Protein AF-A0A2D6T5X6-F1 (afdb_monomer)

Solvent-accessible surface area (backbone atoms only — not comparable to full-atom values): 6303 Å² total; per-residue (Å²): 139,52,40,43,37,62,35,68,66,44,38,53,50,43,29,74,73,63,34,61,70,57,40,19,48,56,44,42,54,48,51,53,53,50,62,64,43,48,65,54,49,55,49,34,55,75,72,61,41,57,71,57,47,32,51,56,20,48,60,49,22,78,58,27,39,72,66,13,31,42,17,35,14,51,45,23,46,51,24,31,47,25,42,74,74,69,35,56,68,60,16,47,57,47,51,67,45,47,63,61,19,43,53,46,21,42,56,52,48,16,76,76,35,64,91,35,29,65,63,96,82,64,133

Foldseek 3Di:
DALLQWDPPLLVVCC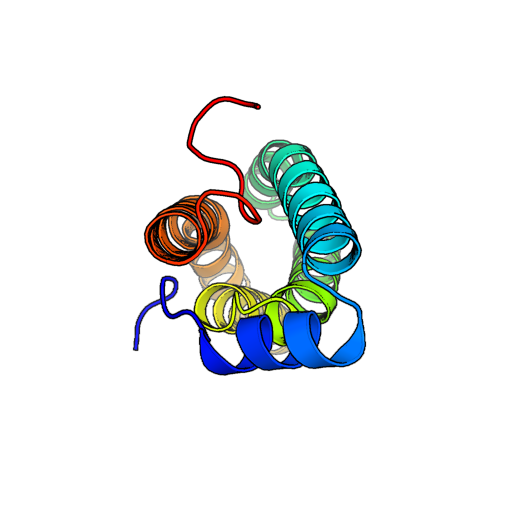VVPNLVVLLVLQVVLVVVVVVCLVVLVVCLVVLVLVVLLVSLVVNLVRCVSNGSPSLNVLSVQLNVCSVVVNSVSNSVSSVCNVVSVLSNLCVVCVVRVPRGDHPDGD

Secondary structure (DSSP, 8-state):
--TT---HHHHHHHHHHH-HHHHHHHHHHHHHHHHHHHHHHHHHHHHT-HHHHHHHHHHHHHHHTTTT-HHHHHHHHHHHHHHHTT-HHHHHHHHHTHHHHHHHHHHHHHHH-TTTS--TT--

pLDDT: mean 91.57, std 8.42, range [44.31, 97.25]

Radius of gyration: 14.31 Å; Cα contacts (8 Å, |Δi|>4): 166; chains: 1; bounding box: 39×23×40 Å

Mean predicted aligned error: 3.62 Å

Structure (mmCIF, N/CA/C/O backbone):
data_AF-A0A2D6T5X6-F1
#
_entry.id   AF-A0A2D6T5X6-F1
#
loop_
_atom_site.group_PDB
_atom_site.id
_atom_site.type_symbol
_atom_site.label_atom_id
_atom_site.label_alt_id
_atom_site.label_comp_id
_atom_site.label_asym_id
_atom_site.label_entity_id
_atom_site.label_seq_id
_atom_site.pdbx_PDB_ins_code
_atom_site.Cartn_x
_atom_site.Cartn_y
_atom_site.Cartn_z
_atom_site.occupancy
_atom_site.B_iso_or_equiv
_atom_site.auth_seq_id
_atom_site.auth_comp_id
_atom_site.auth_asym_id
_atom_site.auth_atom_id
_atom_site.pdbx_PDB_model_num
ATOM 1 N N . MET A 1 1 ? -6.097 -16.354 -2.130 1.00 56.69 1 MET A N 1
ATOM 2 C CA . MET A 1 1 ? -5.410 -15.162 -2.674 1.00 56.69 1 MET A CA 1
ATOM 3 C C . MET A 1 1 ? -4.845 -14.401 -1.492 1.00 56.69 1 MET A C 1
ATOM 5 O O . MET A 1 1 ? -5.540 -14.318 -0.487 1.00 56.69 1 MET A O 1
ATOM 9 N N . SER A 1 2 ? -3.578 -14.003 -1.548 1.00 76.44 2 SER A N 1
ATOM 10 C CA . SER A 1 2 ? -2.799 -13.532 -0.394 1.00 76.44 2 SER A CA 1
ATOM 11 C C . SER A 1 2 ? -2.654 -12.008 -0.419 1.00 76.44 2 SER A C 1
ATOM 13 O O . SER A 1 2 ? -2.550 -11.416 -1.490 1.00 76.44 2 SER A O 1
ATOM 15 N N . SER A 1 3 ? -2.579 -11.362 0.749 1.00 73.00 3 SER A N 1
ATOM 16 C CA . SER A 1 3 ? -2.191 -9.943 0.870 1.00 73.00 3 SER A CA 1
ATOM 17 C C . SER A 1 3 ? -0.798 -9.657 0.288 1.00 73.00 3 SER A C 1
ATOM 19 O O . SER A 1 3 ? -0.493 -8.522 -0.060 1.00 73.00 3 SER A O 1
ATOM 21 N N . ALA A 1 4 ? 0.014 -10.699 0.099 1.00 79.94 4 ALA A N 1
ATOM 22 C CA . ALA A 1 4 ? 1.316 -10.646 -0.547 1.00 79.94 4 ALA A CA 1
ATOM 23 C C . ALA A 1 4 ? 1.260 -10.824 -2.080 1.00 79.94 4 ALA A C 1
ATOM 25 O O . ALA A 1 4 ? 2.300 -11.002 -2.713 1.00 79.94 4 ALA A O 1
ATOM 26 N N . ASP A 1 5 ? 0.081 -10.885 -2.703 1.00 90.50 5 ASP A N 1
ATOM 27 C CA . ASP A 1 5 ? -0.019 -11.019 -4.160 1.00 90.50 5 ASP A CA 1
ATOM 28 C C . ASP A 1 5 ? 0.534 -9.758 -4.850 1.00 90.50 5 ASP A C 1
ATOM 30 O O . ASP A 1 5 ? 0.233 -8.628 -4.464 1.00 90.50 5 ASP A O 1
ATOM 34 N N . VAL A 1 6 ? 1.367 -9.951 -5.873 1.00 95.12 6 VAL A N 1
ATOM 35 C CA . VAL A 1 6 ? 2.047 -8.867 -6.594 1.00 95.12 6 VAL A CA 1
ATOM 36 C C . VAL A 1 6 ? 1.824 -9.003 -8.093 1.00 95.12 6 VAL A C 1
ATOM 38 O O . VAL A 1 6 ? 1.708 -10.117 -8.607 1.00 95.12 6 VAL A O 1
ATOM 41 N N . ASP A 1 7 ? 1.762 -7.879 -8.802 1.00 95.75 7 ASP A N 1
ATOM 42 C CA . ASP A 1 7 ? 1.591 -7.852 -10.254 1.00 95.75 7 ASP A CA 1
ATOM 43 C C . ASP A 1 7 ? 2.873 -7.396 -10.956 1.00 95.75 7 ASP A C 1
ATOM 45 O O . ASP A 1 7 ? 3.140 -6.213 -11.160 1.00 95.75 7 ASP A O 1
ATOM 49 N N . ILE A 1 8 ? 3.658 -8.389 -11.365 1.00 96.00 8 ILE A N 1
ATOM 50 C CA . ILE A 1 8 ? 4.909 -8.215 -12.111 1.00 96.00 8 ILE A CA 1
ATOM 51 C C . ILE A 1 8 ? 4.644 -7.566 -13.481 1.00 96.00 8 ILE A C 1
ATOM 53 O O . ILE A 1 8 ? 5.481 -6.827 -14.001 1.00 96.00 8 ILE A O 1
ATOM 57 N N . ARG A 1 9 ? 3.478 -7.824 -14.092 1.00 95.56 9 ARG A N 1
ATOM 58 C CA . ARG A 1 9 ? 3.130 -7.277 -15.412 1.00 95.56 9 ARG A CA 1
ATOM 59 C C . ARG A 1 9 ? 2.827 -5.790 -15.318 1.00 95.56 9 ARG A C 1
ATOM 61 O O . ARG A 1 9 ? 3.228 -5.052 -16.215 1.00 95.56 9 ARG A O 1
ATOM 68 N N . ALA A 1 10 ? 2.176 -5.353 -14.241 1.00 94.06 10 ALA A N 1
ATOM 69 C CA . ALA A 1 10 ? 1.956 -3.936 -13.970 1.00 94.06 10 ALA A CA 1
ATOM 70 C C . ALA A 1 10 ? 3.293 -3.184 -13.868 1.00 94.06 10 ALA A C 1
ATOM 72 O O . ALA A 1 10 ? 3.499 -2.208 -14.589 1.00 94.06 10 ALA A O 1
ATOM 73 N N . VAL A 1 11 ? 4.248 -3.706 -13.087 1.00 95.81 11 VAL A N 1
ATOM 74 C CA . VAL A 1 11 ? 5.587 -3.101 -12.954 1.00 95.81 11 VAL A CA 1
ATOM 75 C C . VAL A 1 11 ? 6.321 -3.053 -14.295 1.00 95.81 11 VAL A C 1
ATOM 77 O O . VAL A 1 11 ? 6.803 -1.996 -14.689 1.00 95.81 11 VAL A O 1
ATOM 80 N N . ASN A 1 12 ? 6.344 -4.153 -15.054 1.00 96.38 12 ASN A N 1
ATOM 81 C CA . ASN A 1 12 ? 6.958 -4.167 -16.388 1.00 96.38 12 ASN A CA 1
ATOM 82 C C . ASN A 1 12 ? 6.304 -3.166 -17.353 1.00 96.38 12 ASN A C 1
ATOM 84 O O . ASN A 1 12 ? 6.992 -2.553 -18.167 1.00 96.38 12 ASN A O 1
ATOM 88 N N . SER A 1 13 ? 4.987 -2.976 -17.254 1.00 96.19 13 SER A N 1
ATOM 89 C CA . SER A 1 13 ? 4.266 -1.994 -18.068 1.00 96.19 13 SER A CA 1
ATOM 90 C C . SER A 1 13 ? 4.673 -0.566 -17.703 1.00 96.19 13 SER A C 1
ATOM 92 O O . SER A 1 13 ? 4.896 0.246 -18.597 1.00 96.19 13 SER A O 1
ATOM 94 N N . LEU A 1 14 ? 4.848 -0.262 -16.412 1.00 95.19 14 LEU A N 1
ATOM 95 C CA . LEU A 1 14 ? 5.374 1.031 -15.965 1.00 95.19 14 LEU A CA 1
ATOM 96 C C . LEU A 1 14 ? 6.804 1.264 -16.457 1.00 95.19 14 LEU A C 1
ATOM 98 O O . LEU A 1 14 ? 7.092 2.337 -16.985 1.00 95.19 14 LEU A O 1
ATOM 102 N N . VAL A 1 15 ? 7.669 0.250 -16.371 1.00 96.75 15 VAL A N 1
ATOM 103 C CA . VAL A 1 15 ? 9.040 0.326 -16.898 1.00 96.75 15 VAL A CA 1
ATOM 104 C C . VAL A 1 15 ? 9.031 0.596 -18.402 1.00 96.75 15 VAL A C 1
ATOM 106 O O . VAL A 1 15 ? 9.801 1.430 -18.870 1.00 96.75 15 VAL A O 1
ATOM 109 N N . ALA A 1 16 ? 8.146 -0.052 -19.160 1.00 97.12 16 ALA A N 1
ATOM 110 C CA . ALA A 1 16 ? 8.021 0.177 -20.597 1.00 97.12 16 ALA A CA 1
ATOM 111 C C . ALA A 1 16 ? 7.515 1.592 -20.940 1.00 97.12 16 ALA A C 1
ATOM 113 O O . ALA A 1 16 ? 7.929 2.158 -21.948 1.00 97.12 16 ALA A O 1
ATOM 114 N N . LEU A 1 17 ? 6.634 2.166 -20.113 1.00 96.19 17 LEU A N 1
ATOM 115 C CA . LEU A 1 17 ? 6.040 3.488 -20.339 1.00 96.19 17 LEU A CA 1
ATOM 116 C C . LEU A 1 17 ? 6.937 4.646 -19.882 1.00 96.19 17 LEU A C 1
ATOM 118 O O . LEU A 1 17 ? 7.033 5.662 -20.568 1.00 96.19 17 LEU A O 1
ATOM 122 N N . PHE A 1 18 ? 7.572 4.514 -18.718 1.00 94.88 18 PHE A N 1
ATOM 123 C CA . PHE A 1 18 ? 8.281 5.607 -18.043 1.00 94.88 18 PHE A CA 1
ATOM 124 C C . PHE A 1 18 ? 9.793 5.389 -17.936 1.00 94.88 18 PHE A C 1
ATOM 126 O O . PHE A 1 18 ? 10.522 6.328 -17.609 1.00 94.88 18 PHE A O 1
ATOM 133 N N . GLY A 1 19 ? 10.274 4.179 -18.217 1.00 97.25 19 GLY A N 1
ATOM 134 C CA . GLY A 1 19 ? 11.649 3.760 -17.974 1.00 97.25 19 GLY A CA 1
ATOM 135 C C . GLY A 1 19 ? 11.865 3.228 -16.554 1.00 97.25 19 GLY A C 1
ATOM 136 O O . GLY A 1 19 ? 11.118 3.537 -15.620 1.00 97.25 19 GLY A O 1
ATOM 137 N N . ALA A 1 20 ? 12.919 2.424 -16.394 1.00 94.62 20 ALA A N 1
ATOM 138 C CA . ALA A 1 20 ? 13.281 1.783 -15.129 1.00 94.62 20 ALA A CA 1
ATOM 139 C C . ALA A 1 20 ? 13.571 2.804 -14.019 1.00 94.62 20 ALA A C 1
ATOM 141 O O . ALA A 1 20 ? 13.051 2.674 -12.918 1.00 94.62 20 ALA A O 1
ATOM 142 N N . GLU A 1 21 ? 14.324 3.863 -14.324 1.00 95.00 21 GLU A N 1
ATOM 143 C CA . GLU A 1 21 ? 14.718 4.878 -13.340 1.00 95.00 21 GLU A CA 1
ATOM 144 C C . GLU A 1 21 ? 13.507 5.586 -12.711 1.00 95.00 21 GLU A C 1
ATOM 146 O O . GLU A 1 21 ? 13.354 5.586 -11.488 1.00 95.00 21 GLU A O 1
ATOM 151 N N . LYS A 1 22 ? 12.599 6.120 -13.543 1.00 95.62 22 LYS A N 1
ATOM 152 C CA . LYS A 1 22 ? 11.381 6.796 -13.068 1.00 95.62 22 LYS A CA 1
ATOM 153 C C . LYS A 1 22 ? 10.441 5.841 -12.343 1.00 95.62 22 LYS A C 1
ATOM 155 O O . LYS A 1 22 ? 9.879 6.202 -11.315 1.00 95.62 22 LYS A O 1
ATOM 160 N N . THR A 1 23 ? 10.292 4.618 -12.852 1.00 96.19 23 THR A N 1
ATOM 161 C CA . THR A 1 23 ? 9.465 3.595 -12.199 1.00 96.19 23 THR A CA 1
ATOM 162 C C . THR A 1 23 ? 10.010 3.255 -10.815 1.00 96.19 23 THR A C 1
ATOM 164 O O . THR A 1 23 ? 9.257 3.260 -9.845 1.00 96.19 23 THR A O 1
ATOM 167 N N . GLY A 1 24 ? 11.322 3.033 -10.701 1.00 95.44 24 GLY A N 1
ATOM 168 C CA . GLY A 1 24 ? 11.984 2.788 -9.423 1.00 95.44 24 GLY A CA 1
ATOM 169 C C . GLY A 1 24 ? 11.839 3.962 -8.458 1.00 95.44 24 GLY A C 1
ATOM 170 O O . GLY A 1 24 ? 11.601 3.742 -7.276 1.00 95.44 24 GLY A O 1
ATOM 171 N N . GLN A 1 25 ? 11.904 5.207 -8.945 1.00 95.50 25 GLN A N 1
ATOM 172 C CA . GLN A 1 25 ? 11.667 6.375 -8.095 1.00 95.50 25 GLN A CA 1
ATOM 173 C C . GLN A 1 25 ? 10.250 6.379 -7.514 1.00 95.50 25 GLN A C 1
ATOM 175 O O . GLN A 1 25 ? 10.101 6.480 -6.302 1.00 95.50 25 GLN A O 1
ATOM 180 N N . HIS A 1 26 ? 9.224 6.178 -8.344 1.00 94.81 26 HIS A N 1
ATOM 181 C CA . HIS A 1 26 ? 7.840 6.114 -7.868 1.00 94.81 26 HIS A CA 1
ATOM 182 C C . HIS A 1 26 ? 7.605 4.981 -6.865 1.00 94.81 26 HIS A C 1
ATOM 184 O O . HIS A 1 26 ? 6.876 5.168 -5.892 1.00 94.81 26 HIS A O 1
ATOM 190 N N . ILE A 1 27 ? 8.228 3.817 -7.078 1.00 95.69 27 ILE A N 1
ATOM 191 C CA . ILE A 1 27 ? 8.120 2.704 -6.132 1.00 95.69 27 ILE A CA 1
ATOM 192 C C . ILE A 1 27 ? 8.832 3.034 -4.815 1.00 95.69 27 ILE A C 1
ATOM 194 O O . ILE A 1 27 ? 8.266 2.782 -3.756 1.00 95.69 27 ILE A O 1
ATOM 198 N N . ARG A 1 28 ? 10.029 3.634 -4.848 1.00 94.88 28 ARG A N 1
ATOM 199 C CA . ARG A 1 28 ? 10.737 4.062 -3.630 1.00 94.88 28 ARG A CA 1
ATOM 200 C C . ARG A 1 28 ? 9.961 5.116 -2.846 1.00 94.88 28 ARG A C 1
ATOM 202 O O . ARG A 1 28 ? 9.836 4.968 -1.635 1.00 94.88 28 ARG A O 1
ATOM 209 N N . ASP A 1 29 ? 9.406 6.120 -3.522 1.00 94.31 29 ASP A N 1
ATOM 210 C CA . ASP A 1 29 ? 8.592 7.165 -2.889 1.00 94.31 29 ASP A CA 1
ATOM 211 C C . ASP A 1 29 ? 7.361 6.558 -2.204 1.00 94.31 29 ASP A C 1
ATOM 213 O O . ASP A 1 29 ? 7.034 6.898 -1.066 1.00 94.31 29 ASP A O 1
ATOM 217 N N . PHE A 1 30 ? 6.703 5.609 -2.875 1.00 94.25 30 PHE A N 1
ATOM 218 C CA . PHE A 1 30 ? 5.599 4.857 -2.291 1.00 94.25 30 PHE A CA 1
ATOM 219 C C . PHE A 1 30 ? 6.044 4.043 -1.070 1.00 94.25 30 PHE A C 1
ATOM 221 O O . PHE A 1 30 ? 5.416 4.153 -0.021 1.00 94.25 30 PHE A O 1
ATOM 228 N N . CYS A 1 31 ? 7.129 3.269 -1.169 1.00 94.12 31 CYS A N 1
ATOM 229 C CA . CYS A 1 31 ? 7.641 2.471 -0.054 1.00 94.12 31 CYS A CA 1
ATOM 230 C C . CYS A 1 31 ? 7.996 3.337 1.165 1.00 94.12 31 CYS A C 1
ATOM 232 O O . CYS A 1 31 ? 7.584 2.999 2.272 1.00 94.12 31 CYS A O 1
ATOM 234 N N . SER A 1 32 ? 8.686 4.468 0.963 1.00 93.25 32 SER A N 1
ATOM 235 C CA . SER A 1 32 ? 9.009 5.422 2.039 1.00 93.25 32 SER A CA 1
ATOM 236 C C . SER A 1 32 ? 7.741 5.928 2.713 1.00 93.25 32 SER A C 1
ATOM 238 O O . SER A 1 32 ? 7.607 5.847 3.931 1.00 93.25 32 SER A O 1
ATOM 240 N N . ARG A 1 33 ? 6.754 6.356 1.916 1.00 92.56 33 ARG A N 1
ATOM 241 C CA . ARG A 1 33 ? 5.476 6.842 2.441 1.00 92.56 33 ARG A CA 1
ATOM 242 C C . ARG A 1 33 ? 4.735 5.769 3.237 1.00 92.56 33 ARG A C 1
ATOM 244 O O . ARG A 1 33 ? 4.178 6.075 4.284 1.00 92.56 33 ARG A O 1
ATOM 251 N N . VAL A 1 34 ? 4.691 4.522 2.763 1.00 92.75 34 VAL A N 1
ATOM 252 C CA . VAL A 1 34 ? 4.046 3.438 3.523 1.00 92.75 34 VAL A CA 1
ATOM 253 C C . VAL A 1 34 ? 4.784 3.203 4.836 1.00 92.75 34 VAL A C 1
ATOM 255 O O . VAL A 1 34 ? 4.142 3.108 5.875 1.00 92.75 34 VAL A O 1
ATOM 258 N N . GLU A 1 35 ? 6.114 3.149 4.812 1.00 92.25 35 GLU A N 1
ATOM 259 C CA . GLU A 1 35 ? 6.939 2.932 6.005 1.00 92.25 35 GLU A CA 1
ATOM 260 C C . GLU A 1 35 ? 6.779 4.048 7.049 1.00 92.25 35 GLU A C 1
ATOM 262 O O . GLU A 1 35 ? 6.743 3.750 8.243 1.00 92.25 35 GLU A O 1
ATOM 267 N N . GLU A 1 36 ? 6.587 5.295 6.616 1.00 91.50 36 GLU A N 1
ATOM 268 C CA . GLU A 1 36 ? 6.242 6.436 7.477 1.00 91.50 36 GLU A CA 1
ATOM 269 C C . GLU A 1 36 ? 4.827 6.325 8.072 1.00 91.50 36 GLU A C 1
ATOM 271 O O . GLU A 1 36 ? 4.619 6.672 9.233 1.00 91.50 36 GLU A O 1
ATOM 276 N N . LEU A 1 37 ? 3.863 5.792 7.313 1.00 91.00 37 LEU A N 1
ATOM 277 C CA . LEU A 1 37 ? 2.468 5.640 7.748 1.00 91.00 37 LEU A CA 1
ATOM 278 C C . LEU A 1 37 ? 2.232 4.427 8.660 1.00 91.00 37 LEU A C 1
ATOM 280 O O . LEU A 1 37 ? 1.254 4.407 9.405 1.00 91.00 37 LEU A O 1
ATOM 284 N N . LEU A 1 38 ? 3.076 3.390 8.619 1.00 90.56 38 LEU A N 1
ATOM 285 C CA . LEU A 1 38 ? 2.863 2.170 9.414 1.00 90.56 38 LEU A CA 1
ATOM 286 C C . LEU A 1 38 ? 2.828 2.416 10.940 1.00 90.56 38 LEU A C 1
ATOM 288 O O . LEU A 1 38 ? 1.941 1.859 11.597 1.00 90.56 38 LEU A O 1
ATOM 292 N N . PRO A 1 39 ? 3.724 3.231 11.535 1.00 91.19 39 PRO A N 1
ATOM 293 C CA . PRO A 1 39 ? 3.626 3.608 12.944 1.00 91.19 39 PRO A CA 1
ATOM 294 C C . PRO A 1 39 ? 2.325 4.347 13.279 1.00 91.19 39 PRO A C 1
ATOM 296 O O . PRO A 1 39 ? 1.707 4.055 14.304 1.00 91.19 39 PRO A O 1
ATOM 299 N N . GLU A 1 40 ? 1.887 5.266 12.415 1.00 91.50 40 GLU A N 1
ATOM 300 C CA . GLU A 1 40 ? 0.638 6.019 12.589 1.00 91.50 40 GLU A CA 1
ATOM 301 C C . GLU A 1 40 ? -0.578 5.093 12.510 1.00 91.50 40 GLU A C 1
ATOM 303 O O . GLU A 1 40 ? -1.452 5.131 13.374 1.00 91.50 40 GLU A O 1
ATOM 308 N N . LEU A 1 41 ? -0.593 4.172 11.546 1.00 91.75 41 LEU A N 1
ATOM 309 C CA . LEU A 1 41 ? -1.628 3.152 11.409 1.00 91.75 41 LEU A CA 1
ATOM 310 C C . LEU A 1 41 ? -1.751 2.291 12.672 1.00 91.75 41 LEU A C 1
ATOM 312 O O . LEU A 1 41 ? -2.864 1.995 13.106 1.00 91.75 41 LEU A O 1
ATOM 316 N N . ALA A 1 42 ? -0.632 1.917 13.297 1.00 91.50 42 ALA A N 1
ATOM 317 C CA . ALA A 1 42 ? -0.659 1.179 14.557 1.00 91.50 42 ALA A CA 1
ATOM 318 C C . ALA A 1 42 ? -1.304 1.998 15.692 1.00 91.50 42 ALA A C 1
ATOM 320 O O . ALA A 1 42 ? -2.056 1.440 16.496 1.00 91.50 42 ALA A O 1
ATOM 321 N N . GLN A 1 43 ? -1.066 3.316 15.737 1.00 94.19 43 GLN A N 1
ATOM 322 C CA . GLN A 1 43 ? -1.730 4.209 16.694 1.00 94.19 43 GLN A CA 1
ATOM 323 C C . GLN A 1 43 ? -3.235 4.293 16.421 1.00 94.19 43 GLN A C 1
ATOM 325 O O . GLN A 1 43 ? -4.020 4.033 17.333 1.00 94.19 43 GLN A O 1
ATOM 330 N N . ILE A 1 44 ? -3.634 4.548 15.173 1.00 93.56 44 ILE A N 1
ATOM 331 C CA . ILE A 1 44 ? -5.037 4.611 14.731 1.00 93.56 44 ILE A CA 1
ATOM 332 C C . ILE A 1 44 ? -5.796 3.338 15.130 1.00 93.56 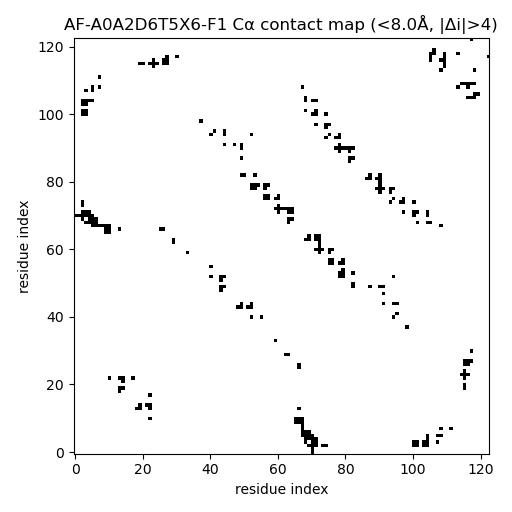44 ILE A C 1
ATOM 334 O O . ILE A 1 44 ? -6.875 3.405 15.720 1.00 93.56 44 ILE A O 1
ATOM 338 N N . VAL A 1 45 ? -5.207 2.165 14.866 1.00 93.56 45 VAL A N 1
ATOM 339 C CA . VAL A 1 45 ? -5.795 0.866 15.225 1.00 93.56 45 VAL A CA 1
ATOM 340 C C . VAL A 1 45 ? -5.932 0.715 16.740 1.00 93.56 45 VAL A C 1
ATOM 342 O O . VAL A 1 45 ? -6.969 0.254 17.210 1.00 93.56 45 VAL A O 1
ATOM 345 N N . SER A 1 46 ? -4.929 1.122 17.522 1.00 93.75 46 SER A N 1
ATOM 346 C CA . SER A 1 46 ? -4.993 1.025 18.989 1.00 93.75 46 SER A CA 1
ATOM 347 C C . SER A 1 46 ? -6.013 1.974 19.626 1.00 93.75 46 SER A C 1
ATOM 349 O O . SER A 1 46 ? -6.598 1.642 20.655 1.00 93.75 46 SER A O 1
ATOM 351 N N . GLN A 1 47 ? -6.250 3.133 19.009 1.00 94.31 47 GLN A N 1
ATOM 352 C CA . GLN A 1 47 ? -7.241 4.117 19.451 1.00 94.31 47 GLN A CA 1
ATOM 353 C C . GLN A 1 47 ? -8.654 3.792 18.948 1.00 94.31 47 GLN A C 1
ATOM 355 O O . GLN A 1 47 ? -9.629 4.332 19.466 1.00 94.31 47 GLN A O 1
ATOM 360 N N . GLY A 1 48 ? -8.774 2.904 17.957 1.00 92.62 48 GLY A N 1
ATOM 361 C CA . GLY A 1 48 ? -10.050 2.553 17.344 1.00 92.62 48 GLY A CA 1
ATOM 362 C C . GLY A 1 48 ? -10.646 3.674 16.488 1.00 92.62 48 GLY A C 1
ATOM 363 O O . GLY A 1 48 ? -11.864 3.703 16.306 1.00 92.62 48 GLY A O 1
ATOM 364 N N . ASP A 1 49 ? -9.829 4.597 15.962 1.00 94.56 49 ASP A N 1
ATOM 365 C CA . ASP A 1 49 ? -10.319 5.688 15.110 1.00 94.56 49 ASP A CA 1
ATOM 366 C C . ASP A 1 49 ? -10.654 5.165 13.706 1.00 94.56 49 ASP A C 1
ATOM 368 O O . ASP A 1 49 ? -9.841 5.162 12.780 1.00 94.56 49 ASP A O 1
ATOM 372 N N . LEU A 1 50 ? -11.893 4.702 13.538 1.00 93.56 50 LEU A N 1
ATOM 373 C CA . LEU A 1 50 ? -12.386 4.180 12.262 1.00 93.56 50 LEU A CA 1
ATOM 374 C C . LEU A 1 50 ? -12.421 5.253 11.159 1.00 93.56 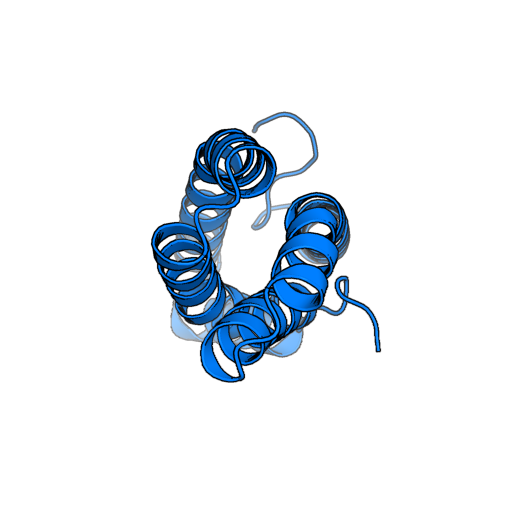50 LEU A C 1
ATOM 376 O O . LEU A 1 50 ? -12.331 4.925 9.972 1.00 93.56 50 LEU A O 1
ATOM 380 N N . GLY A 1 51 ? -12.565 6.530 11.525 1.00 92.88 51 GLY A N 1
ATOM 381 C CA . GLY A 1 51 ? -12.621 7.637 10.574 1.00 92.88 51 GLY A CA 1
ATOM 382 C C . GLY A 1 51 ? -11.268 7.871 9.914 1.00 92.88 51 GLY A C 1
ATOM 383 O O . GLY A 1 51 ? -11.188 7.968 8.683 1.00 92.88 51 GLY A O 1
ATOM 384 N N . GLU A 1 52 ? -10.218 7.915 10.727 1.00 94.38 52 GLU A N 1
ATOM 385 C CA . GLU A 1 52 ? -8.835 8.014 10.275 1.00 94.38 52 GLU A CA 1
ATOM 386 C C . GLU A 1 52 ? -8.383 6.725 9.584 1.00 94.38 52 GLU A C 1
ATOM 388 O O . GLU A 1 52 ? -7.845 6.785 8.479 1.00 94.38 52 GLU A O 1
ATOM 393 N N . LEU A 1 53 ? -8.740 5.556 10.129 1.00 94.31 53 LEU A N 1
ATOM 394 C CA . LEU A 1 53 ? -8.416 4.258 9.535 1.00 94.31 53 LEU A CA 1
ATOM 395 C C . LEU A 1 53 ? -8.895 4.143 8.085 1.00 94.31 53 LEU A C 1
ATOM 397 O O . LEU A 1 53 ? -8.151 3.699 7.209 1.00 94.31 53 LEU A O 1
ATOM 401 N N . ARG A 1 54 ? -10.128 4.580 7.807 1.00 93.81 54 ARG A N 1
ATOM 402 C CA . ARG A 1 54 ? -10.682 4.572 6.448 1.00 93.81 54 ARG A CA 1
ATOM 403 C C . ARG A 1 54 ? -9.908 5.488 5.504 1.00 93.81 54 ARG A C 1
ATOM 405 O O . ARG A 1 54 ? -9.703 5.118 4.352 1.00 93.81 54 ARG A O 1
ATOM 412 N N . ARG A 1 55 ? -9.514 6.681 5.964 1.00 92.00 55 ARG A N 1
ATOM 413 C CA . ARG A 1 55 ? -8.751 7.642 5.149 1.00 92.00 55 ARG A CA 1
ATOM 414 C C . ARG A 1 55 ? -7.374 7.084 4.807 1.00 92.00 55 ARG A C 1
ATOM 416 O O . ARG A 1 55 ? -7.018 7.050 3.635 1.00 92.00 55 ARG A O 1
ATOM 423 N N . THR A 1 56 ? -6.664 6.560 5.801 1.00 91.50 56 THR A N 1
ATOM 424 C CA . THR A 1 56 ? -5.349 5.939 5.605 1.00 91.50 56 THR A CA 1
ATOM 425 C C . THR A 1 56 ? -5.436 4.739 4.660 1.00 91.50 56 THR A C 1
ATOM 427 O O . THR A 1 56 ? -4.645 4.626 3.728 1.00 91.50 56 THR A O 1
ATOM 430 N N . ALA A 1 57 ? -6.440 3.871 4.823 1.00 91.56 57 ALA A N 1
ATOM 431 C CA . ALA A 1 57 ? -6.655 2.734 3.928 1.00 91.56 57 ALA A CA 1
ATOM 432 C C . ALA A 1 57 ? -6.965 3.160 2.479 1.00 91.56 57 ALA A C 1
ATOM 434 O O . ALA A 1 57 ? -6.446 2.567 1.533 1.00 91.56 57 ALA A O 1
ATOM 435 N N . HIS A 1 58 ? -7.766 4.210 2.293 1.00 88.94 58 HIS A N 1
ATOM 436 C CA . HIS A 1 58 ? -8.079 4.750 0.971 1.00 88.94 58 HIS A CA 1
ATOM 437 C C . HIS A 1 58 ? -6.821 5.241 0.232 1.00 88.94 58 HIS A C 1
ATOM 439 O O . HIS A 1 58 ? -6.593 4.878 -0.926 1.00 88.94 58 HIS A O 1
ATOM 445 N N . ASP A 1 59 ? -5.970 6.003 0.923 1.00 87.88 59 ASP A N 1
ATOM 446 C CA . ASP A 1 59 ? -4.720 6.536 0.372 1.00 87.88 59 ASP A CA 1
ATOM 447 C C . ASP A 1 59 ? -3.736 5.422 -0.030 1.00 87.88 59 ASP A C 1
ATOM 449 O O . ASP A 1 59 ? -3.105 5.484 -1.095 1.00 87.88 59 ASP A O 1
ATOM 453 N N . LEU A 1 60 ? -3.635 4.373 0.796 1.00 87.62 60 LEU A N 1
ATOM 454 C CA . LEU A 1 60 ? -2.805 3.198 0.521 1.00 87.62 60 LEU A CA 1
ATOM 455 C C . LEU A 1 60 ? -3.314 2.418 -0.697 1.00 87.62 60 LEU A C 1
ATOM 457 O O . LEU A 1 60 ? -2.522 2.007 -1.545 1.00 87.62 60 LEU A O 1
ATOM 461 N N . ASN A 1 61 ? -4.632 2.242 -0.824 1.00 84.44 61 ASN A N 1
ATOM 462 C CA . ASN A 1 61 ? -5.235 1.517 -1.940 1.00 84.44 61 ASN A CA 1
ATOM 463 C C . ASN A 1 61 ? -4.954 2.198 -3.293 1.00 84.44 61 ASN A C 1
ATOM 465 O O . ASN A 1 61 ? -4.486 1.549 -4.232 1.00 84.44 61 ASN A O 1
ATOM 469 N N . GLY A 1 62 ? -5.202 3.510 -3.382 1.00 79.81 62 GLY A N 1
ATOM 470 C CA . GLY A 1 62 ? -5.144 4.256 -4.644 1.00 79.81 62 GLY A CA 1
ATOM 471 C C . GLY A 1 62 ? -3.757 4.309 -5.293 1.00 79.81 62 GLY A C 1
ATOM 472 O O . GLY A 1 62 ? -3.648 4.475 -6.507 1.00 79.81 62 GLY A O 1
ATOM 473 N N . THR A 1 63 ? -2.698 4.137 -4.502 1.00 83.38 63 THR A N 1
ATOM 474 C CA . THR A 1 63 ? -1.304 4.239 -4.960 1.00 83.38 63 THR A CA 1
ATOM 475 C C . THR A 1 63 ? -0.620 2.879 -5.125 1.00 83.38 63 THR A C 1
ATO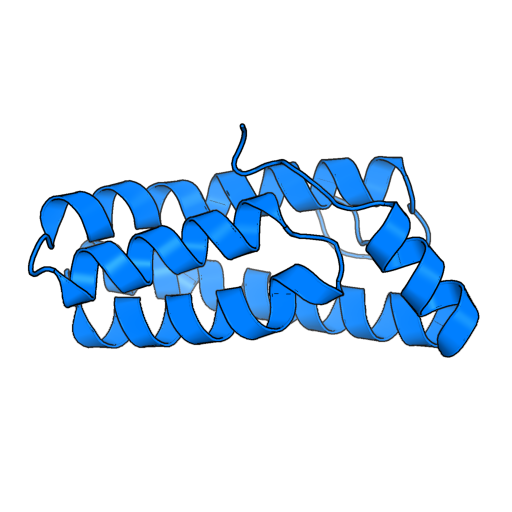M 477 O O . THR A 1 63 ? 0.202 2.712 -6.025 1.00 83.38 63 THR A O 1
ATOM 480 N N . ALA A 1 64 ? -1.000 1.879 -4.327 1.00 88.25 64 ALA A N 1
ATOM 481 C CA . ALA A 1 64 ? -0.371 0.559 -4.310 1.00 88.25 64 ALA A CA 1
ATOM 482 C C . ALA A 1 64 ? -0.612 -0.269 -5.588 1.00 88.25 64 ALA A C 1
ATOM 484 O O . ALA A 1 64 ? 0.307 -0.898 -6.119 1.00 88.25 64 ALA A O 1
ATOM 485 N N . GLY A 1 65 ? -1.852 -0.289 -6.088 1.00 88.62 65 GLY A N 1
ATOM 486 C CA . GLY A 1 65 ? -2.269 -1.172 -7.184 1.00 88.62 65 GLY A CA 1
ATOM 487 C C . GLY A 1 65 ? -1.456 -0.994 -8.476 1.00 88.62 65 GLY A C 1
ATOM 488 O O . GLY A 1 65 ? -0.864 -1.970 -8.945 1.00 88.62 65 GLY A O 1
ATOM 489 N N . PRO A 1 66 ? -1.368 0.230 -9.036 1.00 90.44 66 PRO A N 1
ATOM 490 C CA . PRO A 1 66 ? -0.607 0.494 -10.259 1.00 90.44 66 PRO A CA 1
ATOM 491 C C . PRO A 1 66 ? 0.878 0.130 -10.154 1.00 90.44 66 PRO A C 1
ATOM 493 O O . PRO A 1 66 ? 1.476 -0.270 -11.147 1.00 90.44 66 PRO A O 1
ATOM 496 N N . LEU A 1 67 ? 1.458 0.220 -8.953 1.00 94.81 67 LEU A N 1
ATOM 497 C CA . LEU A 1 67 ? 2.863 -0.091 -8.672 1.00 94.81 67 LEU A CA 1
ATOM 498 C C . LEU A 1 67 ? 3.130 -1.593 -8.464 1.00 94.81 67 LEU A C 1
ATOM 500 O O . LEU A 1 67 ? 4.243 -1.982 -8.122 1.00 94.81 67 LEU A O 1
ATOM 504 N N . GLY A 1 68 ? 2.123 -2.450 -8.659 1.00 94.81 68 GLY A N 1
ATOM 505 C CA . GLY A 1 68 ? 2.249 -3.902 -8.545 1.00 94.81 68 GLY A CA 1
ATOM 506 C C . GLY A 1 68 ? 1.942 -4.463 -7.155 1.00 94.81 68 GLY A C 1
ATOM 507 O O . GLY A 1 68 ? 1.943 -5.683 -6.996 1.00 94.81 68 GLY A O 1
ATOM 508 N N . PHE A 1 69 ? 1.599 -3.638 -6.162 1.00 95.56 69 PHE A N 1
ATOM 509 C CA . PHE A 1 69 ? 1.245 -4.070 -4.800 1.00 95.56 69 PHE A CA 1
ATOM 510 C C . PHE A 1 69 ? -0.234 -4.495 -4.701 1.00 95.56 69 PHE A C 1
ATOM 512 O O . PHE A 1 69 ? -0.988 -4.031 -3.847 1.00 95.56 69 PHE A O 1
ATOM 519 N N . THR A 1 70 ? -0.688 -5.365 -5.606 1.00 93.38 70 THR A N 1
ATOM 520 C CA . THR A 1 70 ? -2.124 -5.664 -5.785 1.00 93.38 70 THR A CA 1
ATOM 521 C C . THR A 1 70 ? -2.788 -6.348 -4.587 1.00 93.38 70 THR A C 1
ATOM 523 O O . THR A 1 70 ? -3.930 -6.031 -4.262 1.00 93.38 70 THR A O 1
ATOM 526 N N . GLY A 1 71 ? -2.101 -7.259 -3.897 1.00 92.44 71 GLY A N 1
ATOM 527 C CA . GLY A 1 71 ? -2.596 -7.902 -2.678 1.00 92.44 71 GLY A CA 1
ATOM 528 C C . GLY A 1 71 ? -2.735 -6.912 -1.522 1.00 92.44 71 GLY A C 1
ATOM 529 O O . GLY A 1 71 ? -3.751 -6.915 -0.829 1.00 92.44 71 GLY A O 1
ATOM 530 N N . PHE A 1 72 ? -1.762 -6.012 -1.375 1.00 94.44 72 PHE A N 1
ATOM 531 C CA . PHE A 1 72 ? -1.784 -4.953 -0.368 1.00 94.44 72 PHE A CA 1
ATOM 532 C C . PHE A 1 72 ? -2.880 -3.913 -0.654 1.00 94.44 72 PHE A C 1
ATOM 534 O O . PHE A 1 72 ? -3.640 -3.565 0.245 1.00 94.44 72 PHE A O 1
ATOM 541 N N . SER A 1 73 ? -3.041 -3.498 -1.915 1.00 94.50 73 SER A N 1
ATOM 542 C CA . SER A 1 73 ? -4.138 -2.624 -2.366 1.00 94.50 73 SER A CA 1
ATOM 543 C C . SER A 1 73 ? -5.513 -3.208 -2.018 1.00 94.50 73 SER A C 1
ATOM 545 O O . SER A 1 73 ? -6.340 -2.520 -1.426 1.00 94.50 73 SER A O 1
ATOM 547 N N . ARG A 1 74 ? -5.739 -4.504 -2.275 1.00 93.38 74 ARG A N 1
ATOM 548 C CA . ARG A 1 74 ? -6.994 -5.185 -1.904 1.00 93.38 74 ARG A CA 1
ATOM 549 C C . ARG A 1 74 ? -7.199 -5.288 -0.398 1.00 93.38 74 ARG A C 1
ATOM 551 O O . ARG A 1 74 ? -8.332 -5.203 0.069 1.00 93.38 74 ARG A O 1
ATOM 558 N N . LEU A 1 75 ? -6.129 -5.496 0.367 1.00 94.31 75 LEU A N 1
ATOM 559 C CA . LEU A 1 75 ? -6.220 -5.511 1.823 1.00 94.31 75 LEU A CA 1
ATOM 560 C C . LEU A 1 75 ? -6.659 -4.137 2.347 1.00 94.31 75 LEU A C 1
ATOM 562 O O . LEU A 1 75 ? -7.594 -4.062 3.141 1.00 94.31 75 LEU A O 1
ATOM 566 N N . ALA A 1 76 ? -6.073 -3.057 1.831 1.00 94.12 76 ALA A N 1
ATOM 567 C CA . ALA A 1 76 ? -6.490 -1.697 2.152 1.00 94.12 76 ALA A CA 1
ATOM 568 C C . ALA A 1 76 ? -7.948 -1.421 1.729 1.00 94.12 76 ALA A C 1
ATOM 570 O O . ALA A 1 76 ? -8.731 -0.883 2.511 1.00 94.12 76 ALA A O 1
ATOM 571 N N . GLU A 1 77 ? -8.367 -1.892 0.550 1.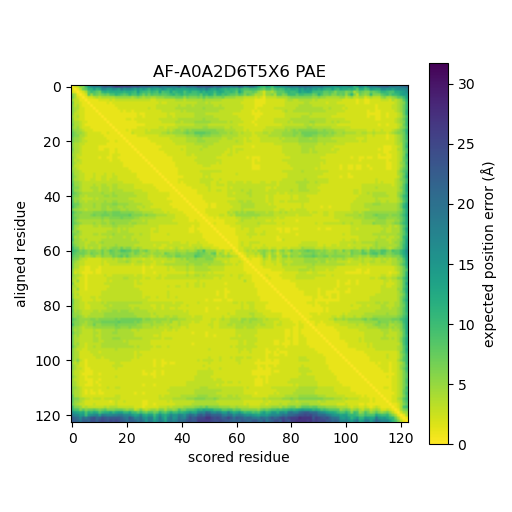00 94.44 77 GLU A N 1
ATOM 572 C CA . GLU A 1 77 ? -9.771 -1.832 0.119 1.00 94.44 77 GLU A CA 1
ATOM 573 C C . GLU A 1 77 ? -10.712 -2.571 1.090 1.00 94.44 77 GLU A C 1
ATOM 575 O O . GLU A 1 77 ? -11.808 -2.094 1.387 1.00 94.44 77 GLU A O 1
ATOM 580 N N . SER A 1 78 ? -10.293 -3.726 1.617 1.00 94.12 78 SER A N 1
ATOM 581 C CA . SER A 1 78 ? -11.098 -4.498 2.569 1.00 94.12 78 SER A CA 1
ATOM 582 C C . SER A 1 78 ? -11.291 -3.772 3.903 1.00 94.12 78 SER A C 1
ATOM 584 O O . SER A 1 78 ? -12.393 -3.803 4.451 1.00 94.12 78 SER A O 1
ATOM 586 N N . VAL A 1 79 ? -10.268 -3.049 4.374 1.00 95.12 79 VAL A N 1
ATOM 587 C CA . VAL A 1 79 ? -10.356 -2.181 5.557 1.00 95.12 79 VAL A CA 1
ATOM 588 C C . VAL A 1 79 ? -11.339 -1.042 5.295 1.00 95.12 79 VAL A C 1
ATOM 590 O O . VAL A 1 79 ? -12.256 -0.827 6.087 1.00 95.12 79 VAL A O 1
ATOM 593 N N . GLU A 1 80 ? -11.205 -0.351 4.156 1.00 94.44 80 GLU A N 1
ATOM 594 C CA . GLU A 1 80 ? -12.108 0.743 3.779 1.00 94.44 80 GLU A CA 1
ATOM 595 C C . GLU A 1 80 ? -13.570 0.269 3.741 1.00 94.44 80 GLU A C 1
ATOM 597 O O . GLU A 1 80 ? -14.467 0.933 4.270 1.00 94.44 80 GLU A O 1
ATOM 602 N N . ARG A 1 81 ? -13.808 -0.906 3.148 1.00 94.50 81 ARG A N 1
ATOM 603 C CA . ARG A 1 81 ? -15.137 -1.510 3.039 1.00 94.50 81 ARG A CA 1
ATOM 604 C C . ARG A 1 81 ? -15.705 -1.899 4.401 1.00 94.50 81 ARG A C 1
ATOM 606 O O . ARG A 1 81 ? -16.840 -1.541 4.689 1.00 94.50 81 ARG A O 1
ATOM 613 N N . ALA A 1 82 ? -14.918 -2.547 5.258 1.00 95.31 82 ALA A N 1
ATOM 614 C CA . ALA A 1 82 ? -15.361 -2.934 6.595 1.00 95.31 82 ALA A CA 1
ATOM 615 C C . ALA A 1 82 ? -15.775 -1.718 7.443 1.00 95.31 82 ALA A C 1
ATOM 617 O O . ALA A 1 82 ? -16.809 -1.766 8.110 1.00 95.31 82 ALA A O 1
ATOM 618 N N . VAL A 1 83 ? -15.040 -0.598 7.356 1.00 95.06 83 VAL A N 1
ATOM 619 C CA . VAL A 1 83 ? -15.453 0.654 8.013 1.00 95.06 83 VAL A CA 1
ATOM 620 C C . VAL A 1 83 ? -16.773 1.173 7.437 1.00 95.06 83 VAL A C 1
ATOM 622 O O . VAL A 1 83 ? -17.663 1.561 8.193 1.00 95.06 83 VAL A O 1
ATOM 625 N N . ARG A 1 84 ? -16.920 1.187 6.106 1.00 92.88 84 ARG A N 1
ATOM 626 C CA . ARG A 1 84 ? -18.143 1.667 5.435 1.00 92.88 84 ARG A CA 1
ATOM 627 C C . ARG A 1 84 ? -19.377 0.838 5.783 1.00 92.88 84 ARG A C 1
ATOM 629 O O . ARG A 1 84 ? -20.454 1.409 5.919 1.00 92.88 84 ARG A O 1
ATOM 636 N N . ASP A 1 85 ? -19.202 -0.465 5.954 1.00 95.50 85 ASP A N 1
ATOM 637 C CA . ASP A 1 85 ? -20.270 -1.403 6.305 1.00 95.50 85 ASP A CA 1
ATOM 638 C C . ASP A 1 85 ? -20.602 -1.379 7.813 1.00 95.50 85 ASP A C 1
ATOM 640 O O . ASP A 1 85 ? -21.466 -2.123 8.274 1.00 95.50 85 ASP A O 1
ATOM 644 N N . GLY A 1 86 ? -19.931 -0.525 8.598 1.00 94.50 86 GLY A N 1
ATOM 645 C CA . GLY A 1 86 ? -20.142 -0.392 10.041 1.00 94.50 86 GLY A CA 1
ATOM 646 C C . GLY A 1 86 ? -19.525 -1.523 10.867 1.00 94.50 86 GLY A C 1
ATOM 647 O O . GLY A 1 86 ? -19.831 -1.653 12.050 1.00 94.50 86 GLY A O 1
ATOM 648 N N . ASN A 1 87 ? -18.649 -2.336 10.272 1.00 95.44 87 ASN A 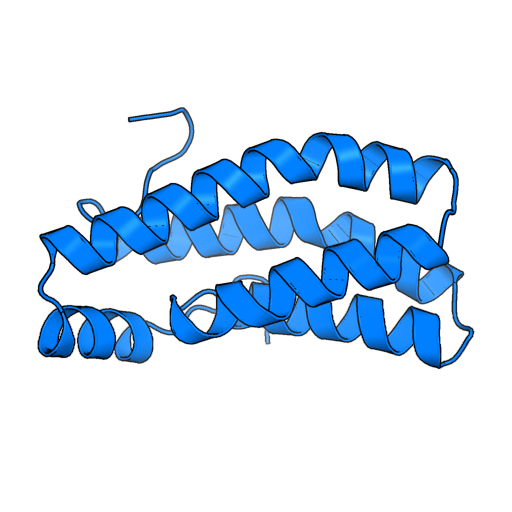N 1
ATOM 649 C CA . ASN A 1 87 ? -17.998 -3.458 10.936 1.00 95.44 87 ASN A CA 1
ATOM 650 C C . ASN A 1 87 ? -16.595 -3.066 11.428 1.00 95.44 87 ASN A C 1
ATOM 652 O O . ASN A 1 87 ? -15.575 -3.420 10.834 1.00 95.44 87 ASN A O 1
ATOM 656 N N . GLY A 1 88 ? -16.559 -2.299 12.521 1.00 92.75 88 GLY A N 1
ATOM 657 C CA . GLY A 1 88 ? -15.321 -1.780 13.109 1.00 92.75 88 GLY A CA 1
ATOM 658 C C . GLY A 1 88 ? -14.349 -2.867 13.574 1.00 92.75 88 GLY A C 1
ATOM 659 O O . GLY A 1 88 ? -13.151 -2.741 13.346 1.00 92.75 88 GLY A O 1
ATOM 660 N N . GLU A 1 89 ? -14.844 -3.963 14.159 1.00 94.19 89 GLU A N 1
ATOM 661 C CA . GLU A 1 89 ? -13.993 -5.087 14.582 1.00 94.19 89 GLU A CA 1
ATOM 662 C C . GLU A 1 89 ? -13.284 -5.737 13.391 1.00 94.19 89 GLU A C 1
ATOM 664 O O . GLU A 1 89 ? -12.070 -5.948 13.429 1.00 94.19 89 GLU A O 1
ATOM 669 N N . LEU A 1 90 ? -14.019 -5.994 12.303 1.00 94.38 90 LEU A N 1
ATOM 670 C CA . LEU A 1 90 ? -13.433 -6.518 11.073 1.00 94.38 90 LEU A CA 1
ATOM 671 C C . LEU A 1 90 ? -12.430 -5.532 10.467 1.00 94.38 90 LEU A C 1
ATOM 673 O O . LEU A 1 90 ? -11.373 -5.954 10.007 1.00 94.38 90 LEU A O 1
ATOM 677 N N . ALA A 1 91 ? -12.737 -4.232 10.483 1.00 95.12 91 ALA A N 1
ATOM 678 C CA . ALA A 1 91 ? -11.838 -3.202 9.973 1.00 95.12 91 ALA A CA 1
ATOM 679 C C . ALA A 1 91 ? -10.516 -3.165 10.748 1.00 95.12 91 ALA A C 1
ATOM 681 O O . ALA A 1 91 ? -9.452 -3.158 10.135 1.00 95.12 91 ALA A O 1
ATOM 682 N N . LEU A 1 92 ? -10.576 -3.192 12.081 1.00 93.94 92 LEU A N 1
ATOM 683 C CA . LEU A 1 92 ? -9.394 -3.197 12.942 1.00 93.94 92 LEU A CA 1
ATOM 684 C C . LEU A 1 92 ? -8.585 -4.487 12.779 1.00 93.94 92 LEU A C 1
ATOM 686 O O . LEU A 1 92 ? -7.362 -4.428 12.673 1.00 93.94 92 LEU A O 1
ATOM 690 N N . SER A 1 93 ? -9.254 -5.640 12.689 1.00 94.00 93 SER A N 1
ATOM 691 C CA . SER A 1 93 ? -8.591 -6.922 12.431 1.00 94.00 93 SER A CA 1
ATOM 692 C C . SER A 1 93 ? -7.893 -6.938 11.067 1.00 94.00 93 SER A C 1
ATOM 694 O O . SER A 1 93 ? -6.728 -7.312 10.980 1.00 94.00 93 SER A O 1
ATOM 696 N N . ALA A 1 94 ? -8.552 -6.465 10.007 1.00 93.12 94 ALA A N 1
ATOM 697 C CA . ALA A 1 94 ? -7.942 -6.362 8.683 1.00 93.12 94 ALA A CA 1
ATOM 698 C C . ALA A 1 94 ? -6.804 -5.325 8.642 1.00 93.12 94 ALA A C 1
ATOM 700 O O . ALA A 1 94 ? -5.821 -5.507 7.925 1.00 93.12 94 ALA A O 1
ATOM 701 N N . ALA A 1 95 ? -6.894 -4.254 9.433 1.00 93.88 95 ALA A N 1
ATOM 702 C CA . ALA A 1 95 ? -5.858 -3.232 9.513 1.00 93.88 95 ALA A CA 1
ATOM 703 C C . ALA A 1 95 ? -4.565 -3.739 10.165 1.00 93.88 95 ALA A C 1
ATOM 705 O O . ALA A 1 95 ? -3.479 -3.318 9.770 1.00 93.88 95 ALA A O 1
ATOM 706 N N . GLN A 1 96 ? -4.657 -4.683 11.107 1.00 93.19 96 GLN A N 1
ATOM 707 C CA . GLN A 1 96 ? -3.483 -5.342 11.694 1.00 93.19 96 GLN A CA 1
ATOM 708 C C . GLN A 1 96 ? -2.672 -6.126 10.650 1.00 93.19 96 GLN A C 1
ATOM 710 O O . GLN A 1 96 ? -1.455 -6.251 10.780 1.00 93.19 96 GLN A O 1
ATOM 715 N N . GLU A 1 97 ? -3.318 -6.580 9.574 1.00 94.06 97 GLU A N 1
ATOM 716 C CA . GLU A 1 97 ? -2.667 -7.305 8.481 1.00 94.06 97 GLU A CA 1
ATOM 717 C C . GLU A 1 97 ? -1.957 -6.380 7.476 1.00 94.06 97 GLU A C 1
ATOM 719 O O . GLU A 1 97 ? -1.186 -6.860 6.641 1.00 94.06 97 GLU A O 1
ATOM 724 N N . LEU A 1 98 ? -2.184 -5.058 7.515 1.00 92.88 98 LEU A N 1
ATOM 725 C CA . LEU A 1 98 ? -1.607 -4.126 6.535 1.00 92.88 98 LEU A CA 1
ATOM 726 C C . LEU A 1 98 ? -0.078 -4.092 6.610 1.00 92.88 98 LEU A C 1
ATOM 728 O O . LEU A 1 98 ? 0.584 -4.185 5.578 1.00 92.88 98 LEU A O 1
ATOM 732 N N . ALA A 1 99 ? 0.490 -4.022 7.815 1.00 92.62 99 ALA A N 1
ATOM 733 C CA . ALA A 1 99 ? 1.938 -4.024 8.013 1.00 92.62 99 ALA A CA 1
ATOM 734 C C . ALA A 1 99 ? 2.618 -5.317 7.505 1.00 92.62 99 ALA A C 1
ATOM 736 O O . ALA A 1 99 ? 3.520 -5.222 6.663 1.00 92.62 99 ALA A O 1
ATOM 737 N N . PRO A 1 100 ? 2.208 -6.530 7.937 1.00 93.88 100 PRO A N 1
ATOM 738 C CA . PRO A 1 100 ? 2.798 -7.763 7.417 1.00 93.88 100 PRO A CA 1
ATOM 739 C C . PRO A 1 100 ? 2.482 -7.986 5.930 1.00 93.88 100 PRO A C 1
ATOM 741 O O . PRO A 1 100 ? 3.339 -8.487 5.198 1.00 93.88 100 PRO A O 1
ATOM 744 N N . GLY A 1 101 ? 1.301 -7.575 5.456 1.00 93.75 101 GLY A N 1
ATOM 745 C CA . GLY A 1 101 ? 0.914 -7.642 4.046 1.00 93.75 101 GLY A CA 1
ATOM 746 C C . GLY A 1 101 ? 1.809 -6.788 3.147 1.00 93.75 101 GLY A C 1
ATOM 747 O O . GLY A 1 101 ? 2.306 -7.284 2.134 1.00 93.75 101 GLY A O 1
ATOM 748 N N . TYR A 1 102 ? 2.083 -5.542 3.546 1.00 94.50 102 TYR A N 1
ATOM 749 C CA . TYR A 1 102 ? 3.034 -4.666 2.858 1.00 94.50 102 TYR A CA 1
ATOM 750 C C . TYR A 1 102 ? 4.433 -5.281 2.819 1.00 94.50 102 TYR A C 1
ATOM 752 O O . TYR A 1 102 ? 5.015 -5.399 1.741 1.00 94.50 102 TYR A O 1
ATOM 760 N N . ALA A 1 103 ? 4.957 -5.727 3.966 1.00 93.94 103 ALA A N 1
ATOM 761 C CA . ALA A 1 103 ? 6.295 -6.307 4.040 1.00 93.94 103 ALA A CA 1
ATOM 762 C C . ALA A 1 103 ? 6.440 -7.517 3.101 1.00 93.94 103 ALA A C 1
ATOM 764 O O . ALA A 1 103 ? 7.409 -7.610 2.351 1.00 93.94 103 ALA A O 1
ATOM 765 N N . ALA A 1 104 ? 5.448 -8.411 3.085 1.00 94.25 104 ALA A N 1
ATOM 766 C CA . ALA A 1 104 ? 5.457 -9.582 2.217 1.00 94.25 104 ALA A CA 1
ATOM 767 C C . ALA A 1 104 ? 5.332 -9.224 0.723 1.00 94.25 104 ALA A C 1
ATOM 769 O O . ALA A 1 104 ? 6.003 -9.838 -0.109 1.00 94.25 104 ALA A O 1
ATOM 770 N N . ALA A 1 105 ? 4.503 -8.236 0.371 1.00 94.69 105 ALA A N 1
ATOM 771 C CA . ALA A 1 105 ? 4.375 -7.756 -1.004 1.00 94.69 105 ALA A CA 1
ATOM 772 C C . ALA A 1 105 ? 5.664 -7.069 -1.491 1.00 94.69 105 ALA A C 1
ATOM 774 O O . ALA A 1 105 ? 6.130 -7.356 -2.595 1.00 94.69 105 ALA A O 1
ATOM 775 N N . ARG A 1 106 ? 6.282 -6.225 -0.654 1.00 95.38 106 ARG A N 1
ATOM 776 C CA . ARG A 1 106 ? 7.563 -5.571 -0.953 1.00 95.38 106 ARG A CA 1
ATOM 777 C C . ARG A 1 106 ? 8.667 -6.599 -1.156 1.00 95.38 106 ARG A C 1
ATOM 779 O O . ARG A 1 106 ? 9.335 -6.559 -2.18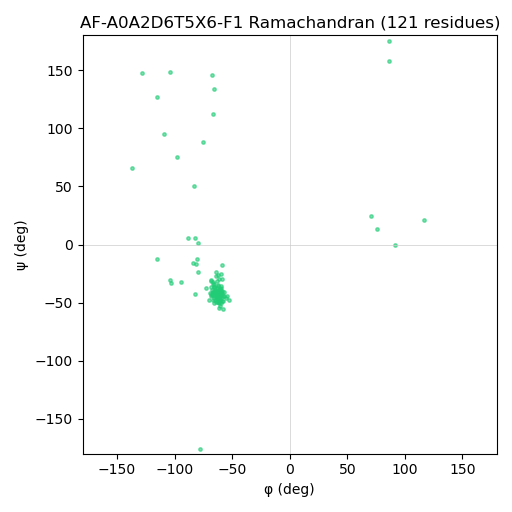2 1.00 95.38 106 ARG A O 1
ATOM 786 N N . ASP A 1 107 ? 8.826 -7.543 -0.228 1.00 94.69 107 ASP A N 1
ATOM 787 C CA . ASP A 1 107 ? 9.878 -8.564 -0.302 1.00 94.69 107 ASP A CA 1
ATOM 788 C C . ASP A 1 107 ? 9.727 -9.417 -1.585 1.00 94.69 107 ASP A C 1
ATOM 790 O O . ASP A 1 107 ? 10.714 -9.735 -2.251 1.00 94.69 107 ASP A O 1
ATOM 794 N N . ARG A 1 108 ? 8.488 -9.722 -2.001 1.00 95.19 108 ARG A N 1
ATOM 795 C CA . ARG A 1 108 ? 8.211 -10.408 -3.276 1.00 95.19 108 ARG A CA 1
ATOM 796 C C . ARG A 1 108 ? 8.560 -9.561 -4.496 1.00 95.19 108 ARG A C 1
ATOM 798 O O . ARG A 1 108 ? 9.207 -10.070 -5.406 1.00 95.19 108 ARG A O 1
ATOM 805 N N . LEU A 1 109 ? 8.143 -8.296 -4.536 1.00 95.31 109 LEU A N 1
ATOM 806 C CA . LEU A 1 109 ? 8.480 -7.404 -5.649 1.00 95.31 109 LEU A CA 1
ATOM 807 C C . LEU A 1 109 ? 9.989 -7.148 -5.741 1.00 95.31 109 LEU A C 1
ATOM 809 O O . LEU A 1 109 ? 10.525 -7.182 -6.844 1.00 95.31 109 LEU A O 1
ATOM 813 N N . HIS A 1 110 ? 10.680 -6.982 -4.612 1.00 95.94 110 HIS A N 1
ATOM 814 C CA . HIS A 1 110 ? 12.140 -6.869 -4.554 1.00 95.94 110 HIS A CA 1
ATOM 815 C C . HIS A 1 110 ? 12.833 -8.104 -5.135 1.00 95.94 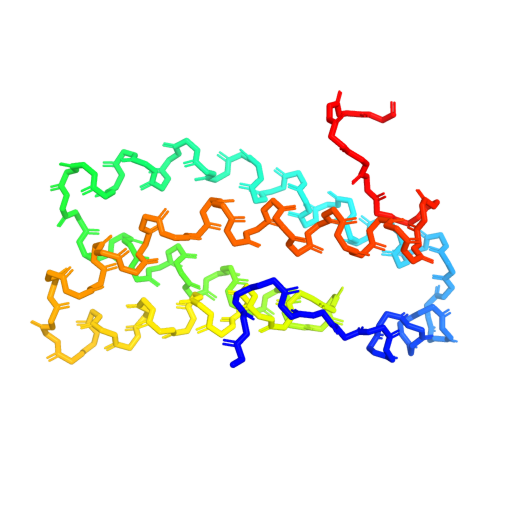110 HIS A C 1
ATOM 817 O O . HIS A 1 110 ? 13.762 -7.968 -5.922 1.00 95.94 110 HIS A O 1
ATOM 823 N N . GLY A 1 111 ? 12.333 -9.311 -4.847 1.00 95.69 111 GLY A 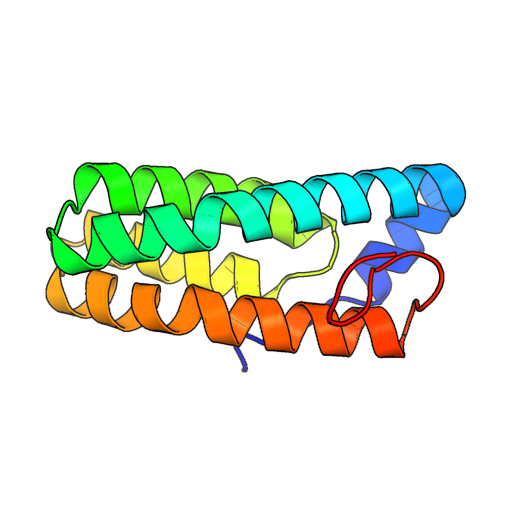N 1
ATOM 824 C CA . GLY A 1 111 ? 12.857 -10.540 -5.451 1.00 95.69 111 GLY A CA 1
ATOM 825 C C . GLY A 1 111 ? 12.766 -10.585 -6.985 1.00 95.69 111 GLY A C 1
ATOM 826 O O . GLY A 1 111 ? 13.559 -11.276 -7.620 1.00 95.69 111 GLY A O 1
ATOM 827 N N . HIS A 1 112 ? 11.829 -9.848 -7.589 1.00 95.75 112 HIS A N 1
ATOM 828 C CA . HIS A 1 112 ? 11.693 -9.730 -9.046 1.00 95.75 112 HIS A CA 1
ATOM 829 C C . HIS A 1 112 ? 12.408 -8.508 -9.632 1.00 95.75 112 HIS A C 1
ATOM 831 O O . HIS A 1 112 ? 12.870 -8.560 -10.770 1.00 95.75 112 HIS A O 1
ATOM 837 N N . PHE A 1 113 ? 12.482 -7.417 -8.872 1.00 95.75 113 PHE A N 1
ATOM 838 C CA . PHE A 1 113 ? 12.974 -6.116 -9.315 1.00 95.75 113 PHE A CA 1
ATOM 839 C C . PHE A 1 113 ? 13.890 -5.484 -8.253 1.00 95.75 113 PHE A C 1
ATOM 841 O O . PHE A 1 113 ? 13.540 -4.444 -7.682 1.00 95.75 113 PHE A O 1
ATOM 848 N N . PRO A 1 114 ? 15.060 -6.084 -7.974 1.00 94.62 114 PRO A N 1
ATOM 849 C CA . PRO A 1 114 ? 15.926 -5.655 -6.874 1.00 94.62 114 PRO A CA 1
ATOM 850 C C . PRO A 1 114 ? 16.433 -4.215 -7.032 1.00 94.62 114 PRO A C 1
ATOM 852 O O . PRO A 1 114 ? 16.612 -3.523 -6.036 1.00 94.62 114 PRO A O 1
ATOM 855 N N . ASP A 1 115 ? 16.585 -3.738 -8.271 1.00 93.38 115 ASP A N 1
ATOM 856 C CA . ASP A 1 115 ? 17.047 -2.374 -8.569 1.00 93.38 115 ASP A CA 1
ATOM 857 C C . ASP A 1 115 ? 15.930 -1.313 -8.482 1.00 93.38 115 ASP A C 1
ATOM 859 O O . ASP A 1 115 ? 16.198 -0.110 -8.433 1.00 93.38 115 ASP A O 1
ATOM 863 N N . LEU A 1 116 ? 14.659 -1.736 -8.505 1.00 94.44 116 LEU A N 1
ATOM 864 C CA . LEU A 1 116 ? 13.504 -0.827 -8.506 1.00 94.44 116 LEU A CA 1
ATOM 865 C C . LEU A 1 116 ? 12.836 -0.732 -7.141 1.00 94.44 116 LEU A C 1
ATOM 867 O O . LEU A 1 116 ? 12.291 0.314 -6.793 1.00 94.44 116 LEU A O 1
ATOM 871 N N . VAL A 1 117 ? 12.843 -1.831 -6.392 1.00 94.06 117 VAL A N 1
ATOM 872 C CA . VAL A 1 117 ? 12.100 -1.970 -5.142 1.00 94.06 117 VAL A CA 1
ATOM 873 C C . VAL A 1 117 ? 13.104 -2.125 -4.013 1.00 94.06 117 VAL A C 1
ATOM 875 O O . VAL A 1 117 ? 13.958 -2.997 -4.113 1.00 94.06 117 VAL A O 1
ATOM 878 N N . PRO A 1 118 ? 13.040 -1.319 -2.944 1.00 90.44 118 PRO A N 1
ATOM 879 C CA . PRO A 1 118 ? 13.988 -1.424 -1.840 1.00 90.44 118 PRO A CA 1
ATOM 880 C C . PRO A 1 118 ? 13.816 -2.740 -1.061 1.00 90.44 118 PRO A C 1
ATOM 882 O O . PRO A 1 118 ? 12.702 -3.250 -0.910 1.00 90.44 118 PRO A O 1
ATOM 885 N N . GLY A 1 119 ? 14.930 -3.280 -0.558 1.00 86.31 119 GLY A N 1
ATOM 886 C CA . GLY A 1 119 ? 14.944 -4.440 0.337 1.00 86.31 119 GLY A CA 1
ATOM 887 C C . GLY A 1 119 ? 14.575 -4.084 1.785 1.00 86.31 119 GLY A C 1
ATOM 888 O O . GLY A 1 119 ? 14.243 -2.945 2.112 1.00 86.31 119 GLY A O 1
ATOM 889 N N . ARG A 1 120 ? 14.647 -5.063 2.699 1.00 73.25 120 ARG A N 1
ATOM 890 C CA . ARG A 1 120 ? 14.515 -4.801 4.146 1.00 73.25 120 ARG A CA 1
ATOM 891 C C . ARG A 1 120 ? 15.705 -3.968 4.643 1.00 73.25 120 ARG A C 1
ATOM 893 O O . ARG A 1 120 ? 16.793 -4.519 4.753 1.00 73.25 120 ARG A O 1
ATOM 900 N N . GLY A 1 121 ? 15.470 -2.712 5.045 1.00 58.62 121 GLY A N 1
ATOM 901 C CA . GLY A 1 121 ? 16.422 -1.946 5.869 1.00 58.62 121 GLY A CA 1
ATOM 902 C C . GLY A 1 121 ? 17.038 -0.674 5.271 1.00 58.62 121 GLY A C 1
ATOM 903 O O . GLY A 1 121 ? 18.058 -0.231 5.789 1.00 58.62 121 GLY A O 1
ATOM 904 N N . GLY A 1 122 ? 16.428 -0.054 4.258 1.00 48.31 122 GLY A N 1
ATOM 905 C CA . GLY A 1 122 ? 16.997 1.135 3.606 1.00 48.31 122 GLY A CA 1
ATOM 906 C C . GLY A 1 122 ? 17.981 0.776 2.483 1.00 48.31 122 GLY A C 1
ATOM 907 O O . GLY A 1 122 ? 18.187 -0.412 2.247 1.00 48.31 122 GLY A O 1
ATOM 908 N N . PRO A 1 123 ? 18.481 1.787 1.746 1.00 44.31 123 PRO A N 1
ATOM 909 C CA . PRO A 1 123 ? 19.018 1.661 0.385 1.00 44.31 123 PRO A CA 1
ATOM 910 C C . PRO A 1 123 ? 20.148 0.643 0.217 1.00 44.31 123 PRO A C 1
ATOM 912 O O . PRO A 1 123 ? 20.989 0.518 1.136 1.00 44.31 123 PRO A O 1
#

Nearest PDB structures (foldseek):
  7c1i-assembly2_E  TM=8.789E-01  e=3.411E-03  Pseudomonas aeruginosa
  1wn0-assembly4_D  TM=8.215E-01  e=7.752E-03  Zea mays
  3us6-assembly1_A  TM=8.680E-01  e=1.952E-02  Medicago truncatula
  4pac-assembly1_A  TM=8.389E-01  e=2.942E-02  Arabidopsis thaliana
  2a0b-assembly1_A  TM=7.166E-01  e=4.915E-02  Escherichia coli

Sequence (123 aa):
MSSADVDIRAVNSLVALFGAEKTGQHIRDFCSRVEELLPELAQIVSQGDLGELRRTAHDLNGTAGPLGFTGFSRLAESVERAVRDGNGELALSAAQELAPGYAAARDRLHGHFPDLVPGRGGP